Protein AF-A0A9Q4DR75-F1 (afdb_monomer)

Secondary structure (DSSP, 8-state):
--HHHHHHHHHHHHTT-S--EEEEEEEEEEETTEEEEEEEEEEESSTTS-SEEEEEEEEEEEE-S------

Radius of gyration: 15.9 Å; Cα contacts (8 Å, |Δi|>4): 104; chains: 1; bounding box: 33×19×49 Å

Foldseek 3Di:
DPPVVVVVVCCCVVVPLPDKDKDWDWDWDDDPQKIKIKIKIWIASDPVRPHTPDIDIDIDIDRPDPPPPDD

Nearest PDB structures (foldseek):
  4wrn-assembly1_B  TM=6.205E-01  e=7.755E-01  Escherichia coli O157:H7
  6zya-assembly1_A  TM=5.762E-01  e=6.729E-01  Homo sapiens
  7pfp-assembly1_C  TM=5.890E-01  e=7.224E-01  Homo sapiens
  7pfp-assembly1_A  TM=5.890E-01  e=7.224E-01  Homo sapiens
  6tql-assembly1_A  TM=5.837E-01  e=8.326E-01  Homo sapiens

Structure (mmCIF, N/CA/C/O backbone):
data_AF-A0A9Q4DR75-F1
#
_entry.id   AF-A0A9Q4DR75-F1
#
loop_
_atom_site.group_PDB
_atom_site.id
_atom_site.type_symbol
_atom_site.label_atom_id
_atom_site.label_alt_id
_atom_site.label_comp_id
_atom_site.label_asym_id
_atom_site.label_entity_id
_atom_site.label_seq_id
_atom_site.pdbx_PDB_ins_code
_atom_site.Cartn_x
_atom_site.Cartn_y
_atom_site.Cartn_z
_atom_site.occupancy
_atom_site.B_iso_or_equiv
_atom_site.auth_seq_id
_atom_site.auth_comp_id
_atom_site.auth_asym_id
_atom_site.auth_atom_id
_atom_site.pdbx_PDB_model_num
ATOM 1 N N . TRP A 1 1 ? 0.808 -8.369 -10.598 1.00 44.41 1 TRP A N 1
ATOM 2 C CA . TRP A 1 1 ? 0.134 -7.634 -9.507 1.00 44.41 1 TRP A CA 1
ATOM 3 C C . TRP A 1 1 ? 0.549 -8.277 -8.192 1.00 44.41 1 TRP A C 1
ATOM 5 O O . TRP A 1 1 ? 0.620 -9.499 -8.165 1.00 44.41 1 TRP A O 1
ATOM 15 N N . SER A 1 2 ? 0.919 -7.500 -7.165 1.00 48.53 2 SER A N 1
ATOM 16 C CA . SER A 1 2 ? 1.393 -8.050 -5.879 1.00 48.53 2 SER A CA 1
ATOM 17 C C . SER A 1 2 ? 0.295 -8.913 -5.250 1.00 48.53 2 SER A C 1
ATOM 19 O O . SER A 1 2 ? -0.788 -8.412 -4.949 1.00 48.53 2 SER A O 1
ATOM 21 N N . SER A 1 3 ? 0.559 -10.210 -5.088 1.00 56.97 3 SER A N 1
ATOM 22 C CA . SER A 1 3 ? -0.363 -11.198 -4.506 1.00 56.97 3 SER A CA 1
ATOM 23 C C . SER A 1 3 ? -0.775 -10.853 -3.073 1.00 56.97 3 SER A C 1
ATOM 25 O O . SER A 1 3 ? -1.843 -11.253 -2.616 1.00 56.97 3 SER A O 1
ATOM 27 N N . TYR A 1 4 ? 0.041 -10.066 -2.377 1.00 55.53 4 TYR A N 1
ATOM 28 C CA . TYR A 1 4 ? -0.186 -9.696 -0.991 1.00 55.53 4 TYR A CA 1
ATOM 29 C C . TYR A 1 4 ? -1.198 -8.549 -0.839 1.00 55.53 4 TYR A C 1
ATOM 31 O O . TYR A 1 4 ? -1.985 -8.557 0.104 1.00 55.53 4 TYR A O 1
ATOM 39 N N . LEU A 1 5 ? -1.295 -7.632 -1.809 1.00 62.59 5 LEU A N 1
ATOM 40 C CA . LEU A 1 5 ? -2.324 -6.586 -1.812 1.00 62.59 5 LEU A CA 1
ATOM 41 C C . LEU A 1 5 ? -3.732 -7.168 -2.001 1.00 62.59 5 LEU A C 1
ATOM 43 O O . LEU A 1 5 ? -4.681 -6.718 -1.365 1.00 62.59 5 LEU A O 1
ATOM 47 N N . ALA A 1 6 ? -3.850 -8.205 -2.837 1.00 65.00 6 ALA A N 1
ATOM 48 C CA . ALA A 1 6 ? -5.086 -8.970 -2.996 1.00 65.00 6 ALA A CA 1
ATOM 49 C C . ALA A 1 6 ? -5.430 -9.758 -1.718 1.00 65.00 6 ALA A C 1
ATOM 51 O O . ALA A 1 6 ? -6.590 -9.804 -1.318 1.00 65.00 6 ALA A O 1
ATOM 52 N N . GLY A 1 7 ? -4.421 -10.314 -1.038 1.00 62.25 7 GLY A N 1
ATOM 53 C CA . GLY A 1 7 ? -4.583 -10.963 0.267 1.00 62.25 7 GLY A CA 1
ATOM 54 C C . GLY A 1 7 ? -5.041 -10.002 1.368 1.00 62.25 7 GLY A C 1
ATOM 55 O O . GLY A 1 7 ? -5.959 -10.326 2.117 1.00 62.25 7 GLY A O 1
ATOM 56 N N . LEU A 1 8 ? -4.468 -8.796 1.428 1.00 66.75 8 LEU A N 1
ATOM 57 C CA . LEU A 1 8 ? -4.883 -7.745 2.361 1.00 66.75 8 LEU A CA 1
ATOM 58 C C . LEU A 1 8 ? -6.292 -7.242 2.059 1.00 66.75 8 LEU A C 1
ATOM 60 O O . LEU A 1 8 ? -7.090 -7.114 2.980 1.00 66.75 8 LEU A O 1
ATOM 64 N N . ALA A 1 9 ? -6.623 -7.003 0.787 1.00 67.19 9 ALA A N 1
ATOM 65 C CA . ALA A 1 9 ? -7.976 -6.626 0.389 1.00 67.19 9 ALA A CA 1
ATOM 66 C C . ALA A 1 9 ? -8.993 -7.701 0.799 1.00 67.19 9 ALA A C 1
ATOM 68 O O . ALA A 1 9 ? -10.013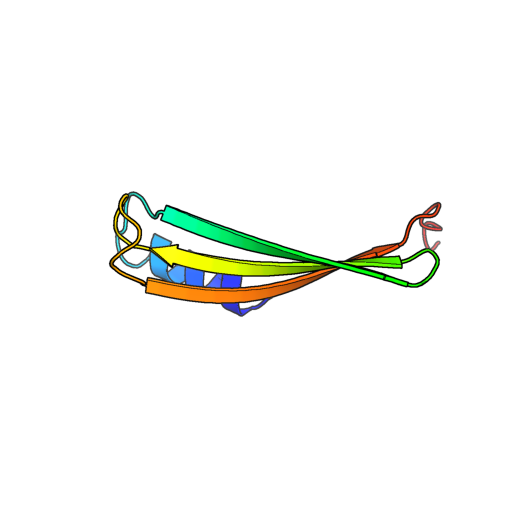 -7.374 1.398 1.00 67.19 9 ALA A O 1
ATOM 69 N N . ASN A 1 10 ? -8.675 -8.979 0.571 1.00 67.44 10 ASN A N 1
ATOM 70 C CA . ASN A 1 10 ? -9.508 -10.088 1.026 1.00 67.44 10 ASN A CA 1
ATOM 71 C C . ASN A 1 10 ? -9.637 -10.121 2.553 1.00 67.44 10 ASN A C 1
ATOM 73 O O . ASN A 1 10 ? -10.749 -10.277 3.033 1.00 67.44 10 ASN A O 1
ATOM 77 N N . MET A 1 11 ? -8.563 -9.920 3.325 1.00 64.38 11 MET A N 1
ATOM 78 C CA . MET A 1 11 ? -8.643 -9.835 4.794 1.00 64.38 11 MET A CA 1
ATOM 79 C C . MET A 1 11 ? -9.504 -8.667 5.283 1.00 64.38 11 MET A C 1
ATOM 81 O O . MET A 1 11 ? -10.189 -8.803 6.286 1.00 64.38 11 MET A O 1
ATOM 85 N N . ILE A 1 12 ? -9.477 -7.527 4.597 1.00 66.12 12 ILE A N 1
ATOM 86 C CA . ILE A 1 12 ? -10.279 -6.351 4.960 1.00 66.12 12 ILE A CA 1
ATOM 87 C C . ILE A 1 12 ? -11.760 -6.600 4.653 1.00 66.12 12 ILE A C 1
ATOM 89 O O . ILE A 1 12 ? -12.613 -6.290 5.479 1.00 66.12 12 ILE A O 1
ATOM 93 N N . ILE A 1 13 ? -12.053 -7.205 3.497 1.00 67.25 13 ILE A N 1
ATOM 94 C CA . ILE A 1 13 ? -13.415 -7.543 3.061 1.00 67.25 13 ILE A CA 1
ATOM 95 C C . ILE A 1 13 ? -14.003 -8.691 3.901 1.00 67.25 13 ILE A C 1
ATOM 97 O O . ILE A 1 13 ? -15.166 -8.629 4.282 1.00 67.25 13 ILE A O 1
ATOM 101 N N . LEU A 1 14 ? -13.214 -9.728 4.205 1.00 66.62 14 LEU A N 1
ATOM 102 C CA . LEU A 1 14 ? -13.637 -10.898 4.989 1.00 66.62 14 LEU A CA 1
ATOM 103 C C . LEU A 1 14 ? -13.593 -10.660 6.505 1.00 66.62 14 LEU A C 1
ATOM 105 O O . LEU A 1 14 ? -14.312 -11.328 7.235 1.00 66.62 14 LEU A O 1
ATOM 109 N N . GLY A 1 15 ? -12.747 -9.743 6.982 1.00 62.91 15 GLY A N 1
ATOM 110 C CA . GLY A 1 15 ? -12.554 -9.429 8.402 1.00 62.91 15 GLY A CA 1
ATOM 111 C C . GLY A 1 15 ? -13.527 -8.395 8.970 1.00 62.91 15 GLY A C 1
ATOM 112 O O . GLY A 1 15 ? -13.284 -7.898 10.062 1.00 62.91 15 GLY A O 1
ATOM 113 N N . GLU A 1 16 ? -14.590 -8.052 8.233 1.00 62.94 16 GLU A N 1
ATOM 114 C CA . GLU A 1 16 ? -15.638 -7.107 8.652 1.00 62.94 16 GLU A CA 1
ATOM 115 C C . GLU A 1 16 ? -15.127 -5.708 9.050 1.00 62.94 16 GLU A C 1
ATOM 117 O O . GLU A 1 16 ? -15.734 -5.040 9.881 1.00 62.94 16 GLU A O 1
ATOM 122 N N . TYR A 1 17 ? -14.031 -5.213 8.464 1.00 65.19 17 TYR A N 1
ATOM 123 C CA . TYR A 1 17 ? -13.573 -3.844 8.724 1.00 65.19 17 TYR A CA 1
ATOM 124 C C . TYR A 1 17 ? -14.296 -2.864 7.783 1.00 65.19 17 TYR A C 1
ATOM 126 O O . TYR A 1 17 ? -13.900 -2.747 6.621 1.00 65.19 17 TYR A O 1
ATOM 134 N N . PRO A 1 18 ? -15.333 -2.122 8.236 1.00 67.00 18 PRO A N 1
ATOM 135 C CA . PRO A 1 18 ? -16.124 -1.258 7.353 1.00 67.00 18 PRO A CA 1
ATOM 136 C C . PRO A 1 18 ? -15.304 -0.093 6.791 1.00 67.00 18 PRO A C 1
ATOM 138 O O . PRO A 1 18 ? -15.602 0.429 5.719 1.00 67.00 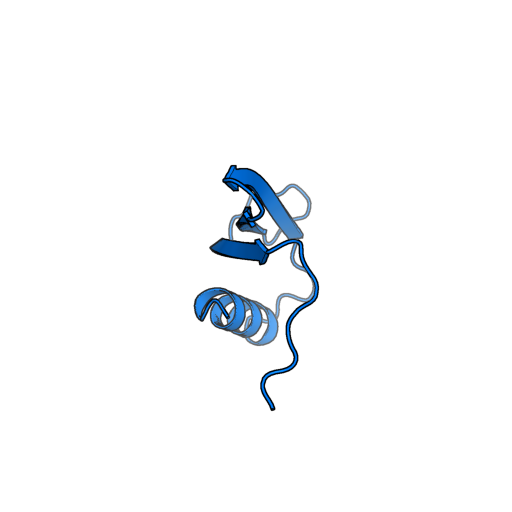18 PRO A O 1
ATOM 141 N N . VAL A 1 19 ? -14.270 0.329 7.524 1.00 72.94 19 VAL A N 1
ATOM 142 C CA . VAL A 1 19 ? -13.350 1.392 7.130 1.00 72.94 19 VAL A CA 1
ATOM 143 C C . VAL A 1 19 ? -11.952 1.007 7.581 1.00 72.94 19 VAL A C 1
ATOM 145 O O . VAL A 1 19 ? -11.737 0.663 8.739 1.00 72.94 19 VAL A O 1
ATOM 148 N N . VAL A 1 20 ? -10.994 1.130 6.671 1.00 78.69 20 VAL A N 1
ATOM 149 C CA . VAL A 1 20 ? -9.569 1.006 6.967 1.00 78.69 20 VAL A CA 1
ATOM 150 C C . VAL A 1 20 ? -8.845 2.262 6.524 1.00 78.69 20 VAL A C 1
ATOM 152 O O . VAL A 1 20 ? -9.220 2.918 5.550 1.00 78.69 20 VAL A O 1
ATOM 155 N N . TYR A 1 21 ? -7.775 2.591 7.230 1.00 81.75 21 TYR A N 1
ATOM 156 C CA . TYR A 1 21 ? -6.924 3.723 6.906 1.00 81.75 21 TYR A CA 1
AT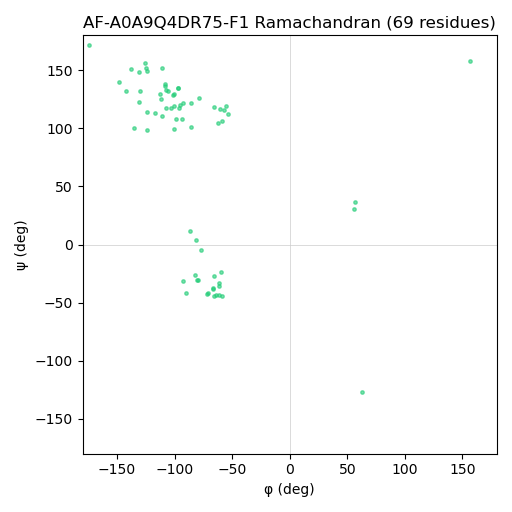OM 157 C C . TYR A 1 21 ? -5.608 3.198 6.369 1.00 81.75 21 TYR A C 1
ATOM 159 O O . TYR A 1 21 ? -5.029 2.272 6.924 1.00 81.75 21 TYR A O 1
ATOM 167 N N . PHE A 1 22 ? -5.090 3.795 5.302 1.00 83.06 22 PHE A N 1
ATOM 168 C CA . PHE A 1 22 ? -3.796 3.397 4.765 1.00 83.06 22 PHE A CA 1
ATOM 169 C C . PHE A 1 22 ? -2.845 4.584 4.664 1.00 83.06 22 PHE A C 1
ATOM 171 O O . PHE A 1 22 ? -3.237 5.747 4.536 1.00 83.06 22 PHE A O 1
ATOM 178 N N . LYS A 1 23 ? -1.554 4.281 4.753 1.00 84.44 23 LYS A N 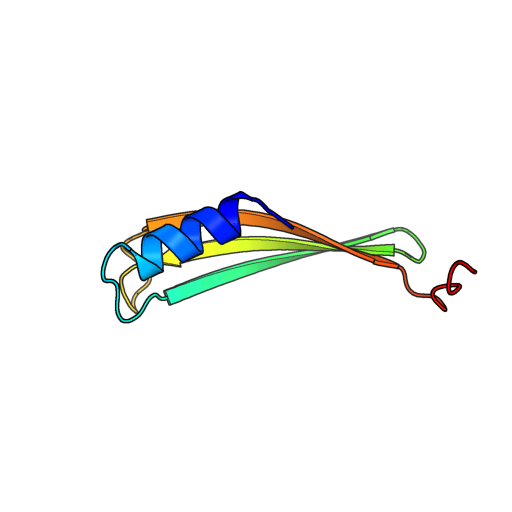1
ATOM 179 C CA . LYS A 1 23 ? -0.469 5.216 4.481 1.00 84.44 23 LYS A CA 1
ATOM 180 C C . LYS A 1 23 ? 0.420 4.596 3.419 1.00 84.44 23 LYS A C 1
ATOM 182 O O . LYS A 1 23 ? 1.059 3.582 3.678 1.00 84.44 23 LYS A O 1
ATOM 187 N N . ASP A 1 24 ? 0.453 5.223 2.253 1.00 83.94 24 ASP A N 1
ATOM 188 C CA . ASP A 1 24 ? 1.363 4.863 1.172 1.00 83.94 24 ASP A CA 1
ATOM 189 C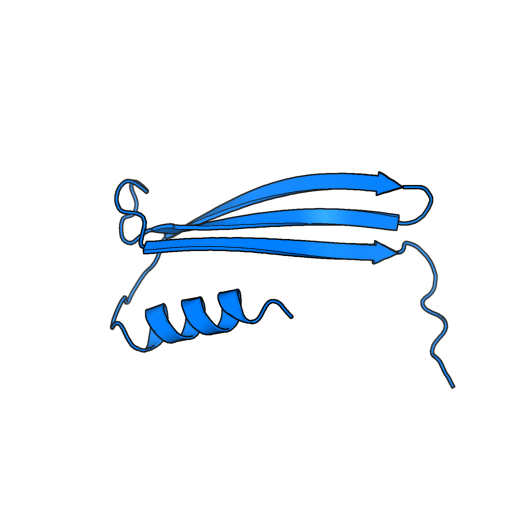 C . ASP A 1 24 ? 2.606 5.758 1.236 1.00 83.94 24 ASP A C 1
ATOM 191 O O . ASP A 1 24 ? 2.505 6.987 1.175 1.00 83.94 24 ASP A O 1
ATOM 195 N N . ARG A 1 25 ? 3.779 5.147 1.408 1.00 87.00 25 ARG A N 1
ATOM 196 C CA . ARG A 1 25 ? 5.073 5.813 1.242 1.00 87.00 25 ARG A CA 1
ATOM 197 C C . ARG A 1 25 ? 5.633 5.441 -0.120 1.00 87.00 25 ARG A C 1
ATOM 199 O O . ARG A 1 25 ? 5.899 4.271 -0.377 1.00 87.00 25 ARG A O 1
ATOM 206 N N . LYS A 1 26 ? 5.843 6.457 -0.954 1.00 85.94 26 LYS A N 1
ATOM 207 C CA . LYS A 1 26 ? 6.378 6.295 -2.303 1.00 85.94 26 LYS A CA 1
ATOM 208 C C . LYS A 1 26 ? 7.854 6.661 -2.331 1.00 85.94 26 LYS A C 1
ATOM 210 O O . LYS A 1 26 ? 8.229 7.744 -1.887 1.00 85.94 26 LYS A O 1
ATOM 215 N N . GLU A 1 27 ? 8.665 5.770 -2.876 1.00 85.38 27 GLU A N 1
ATOM 216 C CA . GLU A 1 27 ? 10.060 6.019 -3.222 1.00 85.38 27 GLU A CA 1
ATOM 217 C C . GLU A 1 27 ? 10.191 5.985 -4.741 1.00 85.38 27 GLU A C 1
ATOM 219 O O . GLU A 1 27 ? 9.746 5.041 -5.395 1.00 85.38 27 GLU A O 1
ATOM 224 N N . PHE A 1 28 ? 10.806 7.019 -5.304 1.00 83.81 28 PHE A N 1
ATOM 225 C CA . PHE A 1 28 ? 10.985 7.151 -6.742 1.00 83.81 28 PHE A CA 1
ATOM 226 C C . PHE A 1 28 ? 12.445 6.907 -7.096 1.00 83.81 28 PHE A C 1
ATOM 228 O O . PHE A 1 28 ? 13.350 7.467 -6.477 1.00 83.81 28 PHE A O 1
ATOM 235 N N . LYS A 1 29 ? 12.673 6.090 -8.120 1.00 84.00 29 LYS A N 1
ATOM 236 C CA . LYS A 1 29 ? 13.984 5.892 -8.725 1.00 84.00 29 LYS A CA 1
ATOM 237 C C . LYS A 1 29 ? 13.853 6.020 -10.235 1.00 84.00 29 LYS A C 1
ATOM 239 O O . LYS A 1 29 ? 13.094 5.289 -10.860 1.00 84.00 29 LYS A O 1
ATOM 244 N N . MET A 1 30 ? 14.619 6.937 -10.809 1.00 79.06 30 MET A N 1
ATOM 245 C CA . MET A 1 30 ? 14.710 7.136 -12.254 1.00 79.06 30 MET A CA 1
ATOM 246 C C . MET A 1 30 ? 15.986 6.475 -12.770 1.00 79.06 30 MET A C 1
ATOM 248 O O . MET A 1 30 ? 17.066 6.711 -12.229 1.00 79.06 30 MET A O 1
ATOM 252 N N . ALA A 1 31 ? 15.864 5.649 -13.806 1.00 77.88 31 ALA A N 1
ATOM 253 C CA . ALA A 1 31 ? 16.989 5.058 -14.522 1.00 77.88 31 ALA A CA 1
ATOM 254 C C . ALA A 1 31 ? 16.728 5.154 -16.033 1.00 77.88 31 ALA A C 1
ATOM 256 O O . ALA A 1 31 ? 15.968 4.366 -16.595 1.00 77.88 31 ALA A O 1
ATOM 257 N N . GLY A 1 32 ? 17.339 6.144 -16.692 1.00 78.81 32 GLY A N 1
ATOM 258 C CA . GLY A 1 32 ? 17.103 6.420 -18.113 1.00 78.81 32 GLY A CA 1
ATOM 259 C C . GLY A 1 32 ? 15.646 6.811 -18.387 1.00 78.81 32 GLY A C 1
ATOM 260 O O . GLY A 1 32 ? 15.116 7.707 -17.737 1.00 78.81 32 GLY A O 1
ATOM 261 N N . ALA A 1 33 ? 14.999 6.117 -19.329 1.00 76.69 33 ALA A N 1
ATOM 262 C CA . ALA A 1 33 ? 13.581 6.297 -19.669 1.00 76.69 33 ALA A CA 1
ATOM 263 C C . ALA A 1 33 ? 12.612 5.562 -18.717 1.00 76.69 33 ALA A C 1
ATOM 265 O O . ALA A 1 33 ? 11.402 5.566 -18.937 1.00 76.69 33 ALA A O 1
ATOM 266 N N . THR A 1 34 ? 13.129 4.919 -17.667 1.00 77.62 34 THR A N 1
ATOM 267 C CA . THR A 1 34 ? 12.340 4.102 -16.745 1.00 77.62 34 THR A CA 1
ATOM 268 C C . THR A 1 34 ? 12.179 4.797 -15.393 1.00 77.62 34 THR A C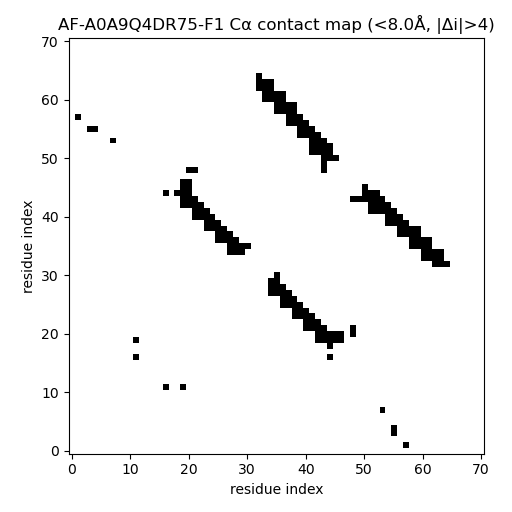 1
ATOM 270 O O . THR A 1 34 ? 13.154 4.995 -14.664 1.00 77.62 34 THR A O 1
ATOM 273 N N . LEU A 1 35 ? 10.936 5.112 -15.033 1.00 81.38 35 LEU A N 1
ATOM 274 C CA . LEU A 1 35 ? 10.510 5.571 -13.715 1.00 81.38 35 LEU A CA 1
ATOM 275 C C . LEU A 1 35 ? 10.044 4.372 -12.881 1.00 81.38 35 LEU A C 1
ATOM 277 O O . LEU A 1 35 ? 8.974 3.808 -13.094 1.00 81.38 35 LEU A O 1
ATOM 281 N N . MET A 1 36 ? 10.832 3.986 -11.884 1.00 84.50 36 MET A N 1
ATOM 282 C CA . MET A 1 36 ? 10.418 3.013 -10.878 1.00 84.50 36 MET A CA 1
ATOM 283 C C . MET A 1 36 ? 9.822 3.745 -9.679 1.00 84.50 36 MET A C 1
ATOM 285 O O . MET A 1 36 ? 10.495 4.549 -9.037 1.00 84.50 36 MET A O 1
ATOM 289 N N . THR A 1 37 ? 8.573 3.437 -9.345 1.00 83.56 37 THR A N 1
ATOM 290 C CA . THR A 1 37 ? 7.916 3.900 -8.121 1.00 83.56 37 THR A CA 1
ATOM 291 C C . THR A 1 37 ? 7.705 2.710 -7.200 1.00 83.56 37 THR A C 1
ATOM 293 O O . THR A 1 37 ? 6.901 1.824 -7.483 1.00 83.56 37 THR A O 1
ATOM 296 N N . ARG A 1 38 ? 8.429 2.669 -6.085 1.00 84.75 38 ARG A N 1
ATOM 297 C CA . ARG A 1 38 ? 8.175 1.713 -5.011 1.00 84.75 38 ARG A CA 1
ATOM 298 C C . ARG A 1 38 ? 7.116 2.296 -4.088 1.00 84.75 38 ARG A C 1
ATOM 300 O O . ARG A 1 38 ? 7.314 3.356 -3.510 1.00 84.75 38 ARG A O 1
ATOM 307 N N . HIS A 1 39 ? 6.023 1.575 -3.933 1.00 83.69 39 HIS A N 1
ATOM 308 C CA . HIS A 1 39 ? 4.981 1.840 -2.958 1.00 83.69 39 HIS A CA 1
ATOM 309 C C . HIS A 1 39 ? 5.213 0.959 -1.740 1.00 83.69 39 HIS A C 1
ATOM 311 O O . HIS A 1 39 ? 5.474 -0.236 -1.875 1.00 83.69 39 HIS A O 1
ATOM 317 N N . ASN A 1 40 ? 5.109 1.542 -0.555 1.00 86.00 40 ASN A N 1
ATOM 318 C CA . ASN A 1 40 ? 5.078 0.826 0.709 1.00 86.00 40 ASN A CA 1
ATOM 319 C C . ASN A 1 40 ? 3.801 1.239 1.439 1.00 86.00 40 ASN A C 1
ATOM 321 O O . ASN A 1 40 ? 3.719 2.319 2.032 1.00 86.00 40 ASN A O 1
ATOM 325 N N . VAL A 1 41 ? 2.789 0.386 1.330 1.00 83.62 41 VAL A N 1
ATOM 326 C CA . VAL A 1 41 ? 1.444 0.619 1.840 1.00 83.62 41 VAL A CA 1
ATOM 327 C C . VAL A 1 41 ? 1.325 -0.050 3.195 1.00 83.62 41 VAL A C 1
ATOM 329 O O . VAL A 1 41 ? 1.412 -1.265 3.313 1.00 83.62 41 VAL A O 1
ATOM 332 N N . THR A 1 42 ? 1.092 0.743 4.233 1.00 85.62 42 THR A N 1
ATOM 333 C CA . THR A 1 42 ? 0.736 0.239 5.564 1.00 85.62 42 THR A CA 1
ATOM 334 C C . THR A 1 42 ? -0.740 0.488 5.822 1.00 85.62 42 THR A C 1
ATOM 336 O O . THR A 1 42 ? -1.215 1.601 5.597 1.00 85.62 42 THR A O 1
ATOM 339 N N . ILE A 1 43 ? -1.451 -0.532 6.295 1.00 83.62 43 ILE A N 1
ATOM 340 C CA . ILE A 1 43 ? -2.887 -0.499 6.578 1.00 83.62 43 ILE A CA 1
ATOM 341 C C . ILE A 1 43 ? -3.107 -0.511 8.091 1.00 83.62 43 ILE A C 1
ATOM 343 O O . ILE A 1 43 ? -2.431 -1.233 8.831 1.00 83.62 43 ILE A O 1
ATOM 347 N N . TYR A 1 44 ? -4.055 0.304 8.531 1.00 83.75 44 TYR A N 1
ATOM 348 C CA . TYR A 1 44 ? -4.412 0.569 9.913 1.00 83.75 44 TYR A CA 1
ATOM 349 C C . TYR A 1 44 ? -5.923 0.439 10.112 1.00 83.75 44 TYR A C 1
ATOM 351 O O . TYR A 1 44 ? -6.709 0.748 9.215 1.00 83.75 44 TYR A O 1
ATOM 359 N N . GLU A 1 45 ? -6.311 0.010 11.307 1.00 81.56 45 GLU A N 1
ATOM 360 C CA . GLU A 1 45 ? -7.713 -0.121 11.724 1.00 81.56 45 GLU A CA 1
ATOM 361 C C . GLU A 1 45 ? -8.309 1.231 12.137 1.00 81.56 45 GLU A C 1
ATOM 363 O O . GLU A 1 45 ? -9.494 1.498 11.965 1.00 81.56 45 GLU A O 1
ATOM 368 N N . ASP A 1 46 ? -7.471 2.117 12.671 1.00 81.62 46 ASP A N 1
ATOM 369 C CA . ASP A 1 46 ? -7.8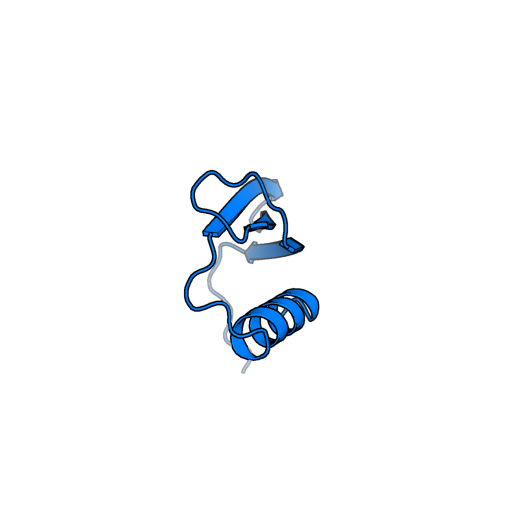79 3.369 13.285 1.00 81.62 46 ASP A CA 1
ATOM 370 C C . ASP A 1 46 ? -7.459 4.593 12.467 1.00 81.62 46 ASP A C 1
ATOM 372 O O . ASP A 1 46 ? -6.432 4.621 11.781 1.00 81.62 46 ASP A O 1
ATOM 376 N N . LYS A 1 47 ? -8.244 5.665 12.610 1.00 79.31 47 LYS A N 1
ATOM 377 C CA . LYS A 1 47 ? -7.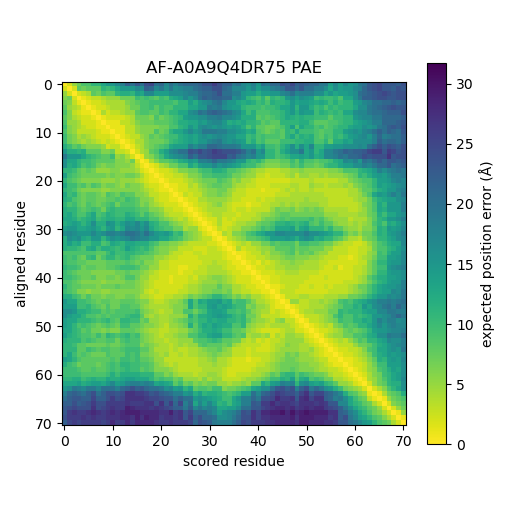986 6.950 11.950 1.00 79.31 47 LYS A CA 1
ATOM 378 C C . LYS A 1 47 ? -6.656 7.572 12.377 1.00 79.31 47 LYS A C 1
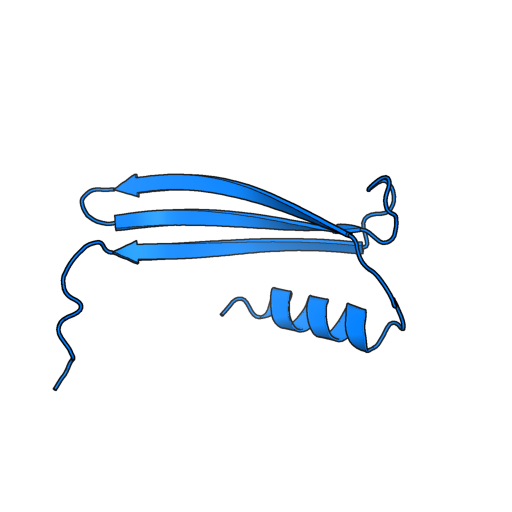ATOM 380 O O . LYS A 1 47 ? -5.990 8.209 11.557 1.00 79.31 47 LYS A O 1
ATOM 385 N N . ASP A 1 48 ? -6.262 7.350 13.630 1.00 83.81 48 ASP A N 1
ATOM 386 C CA . ASP A 1 48 ? -5.015 7.858 14.206 1.00 83.81 48 ASP A CA 1
ATOM 387 C C . ASP A 1 48 ? -3.781 7.054 13.755 1.00 83.81 48 ASP A C 1
ATOM 389 O O . ASP A 1 48 ? -2.650 7.457 14.036 1.00 83.81 48 ASP A O 1
ATOM 393 N N . ARG A 1 49 ? -3.978 5.958 13.002 1.00 79.19 49 ARG A N 1
ATOM 394 C CA . ARG A 1 49 ? -2.934 5.084 12.442 1.00 79.19 49 ARG A CA 1
ATOM 395 C C . ARG A 1 49 ? -1.999 4.505 13.508 1.00 79.19 49 ARG A C 1
ATOM 397 O O . ARG A 1 49 ? -0.794 4.374 13.280 1.00 79.19 49 ARG A O 1
ATOM 404 N N . LYS A 1 50 ? -2.540 4.174 14.679 1.00 81.06 50 LYS A N 1
ATOM 405 C CA . LYS A 1 50 ? -1.808 3.568 15.801 1.00 81.06 50 LYS A CA 1
ATOM 406 C C . LYS A 1 50 ? -1.876 2.040 15.784 1.00 81.06 50 LYS A C 1
ATOM 408 O O . LYS A 1 50 ? -0.913 1.392 16.186 1.00 81.06 50 LYS A O 1
ATOM 413 N N . LYS A 1 51 ? -2.970 1.456 15.292 1.00 81.00 51 LYS A N 1
ATOM 414 C CA . LYS A 1 51 ? -3.200 0.009 15.193 1.00 81.00 51 LYS A CA 1
ATOM 415 C C . LYS A 1 51 ? -2.933 -0.483 13.777 1.00 81.00 51 LYS A C 1
ATOM 417 O O . LYS A 1 51 ? -3.762 -0.343 12.881 1.00 81.00 51 LYS A O 1
ATOM 422 N N . LYS A 1 52 ? -1.747 -1.057 13.570 1.00 82.75 52 LYS A N 1
ATOM 423 C CA . LYS A 1 52 ? -1.333 -1.623 12.281 1.00 82.75 52 LYS A CA 1
ATOM 424 C C . LYS A 1 52 ? -1.972 -3.000 12.069 1.00 82.75 52 LYS A C 1
ATOM 426 O O . LYS A 1 52 ? -1.768 -3.893 12.883 1.00 82.75 52 LYS A O 1
ATOM 431 N N . ILE A 1 53 ? -2.657 -3.164 10.939 1.00 80.00 53 ILE A N 1
ATOM 432 C CA . ILE A 1 53 ? -3.226 -4.442 10.478 1.00 80.00 53 ILE A CA 1
ATOM 433 C C . ILE A 1 53 ? -2.203 -5.189 9.616 1.00 80.00 53 ILE A C 1
ATOM 435 O O . ILE A 1 53 ? -2.020 -6.394 9.745 1.00 80.00 53 ILE A O 1
ATOM 439 N N . GLY A 1 54 ? -1.495 -4.468 8.744 1.00 78.88 54 GLY A N 1
ATOM 440 C CA . GLY A 1 54 ? -0.556 -5.079 7.810 1.00 78.88 54 GLY A CA 1
ATOM 441 C C . GLY A 1 54 ? 0.240 -4.053 7.017 1.00 78.88 54 GLY A C 1
ATOM 442 O O . GLY A 1 54 ? -0.003 -2.849 7.098 1.00 78.88 54 GLY A O 1
ATOM 443 N N . SER A 1 55 ? 1.233 -4.520 6.268 1.00 80.56 55 SER A N 1
ATOM 444 C CA . SER A 1 55 ? 1.967 -3.683 5.318 1.00 80.56 55 SER A CA 1
ATOM 445 C C . SER A 1 55 ? 2.427 -4.496 4.125 1.00 80.56 55 SER A C 1
ATOM 447 O O . SER A 1 55 ? 2.922 -5.601 4.323 1.00 80.56 55 SER A O 1
ATOM 449 N N . ASP A 1 56 ? 2.332 -3.915 2.936 1.00 80.06 56 ASP A N 1
ATOM 450 C CA . ASP A 1 56 ? 2.855 -4.475 1.696 1.00 80.06 56 ASP A CA 1
ATOM 451 C C . ASP A 1 56 ? 3.782 -3.482 1.002 1.00 80.06 56 ASP A C 1
ATOM 453 O O . ASP A 1 56 ? 3.644 -2.266 1.155 1.00 80.06 56 ASP A O 1
ATOM 457 N N . SER A 1 57 ? 4.680 -3.997 0.173 1.00 79.56 57 SER A N 1
ATOM 458 C CA . SER A 1 57 ? 5.453 -3.177 -0.744 1.00 79.56 57 SER A CA 1
ATOM 459 C C . SER A 1 57 ? 5.404 -3.737 -2.154 1.00 79.56 57 SER A C 1
ATOM 461 O O . SER A 1 57 ? 5.668 -4.916 -2.370 1.00 79.56 57 SER A O 1
ATOM 463 N N . PHE A 1 58 ? 5.137 -2.875 -3.127 1.00 78.38 58 PHE A N 1
ATOM 464 C CA . PHE A 1 58 ? 5.141 -3.237 -4.538 1.00 78.38 58 PHE A CA 1
ATOM 465 C C . PHE A 1 58 ? 5.822 -2.152 -5.360 1.00 78.38 58 PHE A C 1
ATOM 467 O O . PHE A 1 58 ? 5.841 -0.981 -4.993 1.00 78.38 58 PHE A O 1
ATOM 474 N N . ILE A 1 59 ? 6.417 -2.548 -6.479 1.00 82.69 59 ILE A N 1
ATOM 475 C CA . ILE A 1 59 ? 7.126 -1.635 -7.370 1.00 82.69 59 ILE A CA 1
ATOM 476 C C . ILE A 1 59 ? 6.329 -1.542 -8.662 1.00 82.69 59 ILE A C 1
ATOM 478 O O . ILE A 1 59 ? 6.024 -2.558 -9.283 1.00 82.69 59 ILE A O 1
ATOM 482 N N . ILE A 1 60 ? 5.990 -0.319 -9.052 1.00 81.56 60 ILE A N 1
ATOM 483 C CA . ILE A 1 60 ? 5.477 -0.002 -10.378 1.00 81.56 60 ILE A CA 1
ATOM 484 C C . ILE A 1 60 ? 6.654 0.493 -11.205 1.00 81.56 60 ILE A C 1
ATOM 486 O O . ILE A 1 60 ? 7.465 1.293 -10.739 1.00 81.56 60 ILE A O 1
ATOM 490 N N . THR A 1 61 ? 6.762 0.004 -12.429 1.00 80.88 61 THR A N 1
ATOM 491 C CA . THR A 1 61 ? 7.766 0.456 -13.385 1.00 80.88 61 THR A CA 1
ATOM 492 C C . THR A 1 61 ? 7.037 1.081 -14.559 1.00 80.88 61 THR A C 1
ATOM 494 O O . THR A 1 61 ? 6.301 0.396 -15.263 1.00 80.88 61 THR A O 1
ATOM 497 N N . ASP A 1 62 ? 7.205 2.386 -14.722 1.00 76.19 62 ASP A N 1
ATOM 498 C CA . ASP A 1 62 ? 6.691 3.143 -15.850 1.00 76.19 62 ASP A CA 1
ATOM 499 C C . ASP A 1 62 ? 7.846 3.430 -16.810 1.00 76.19 62 ASP A C 1
ATOM 501 O O . ASP A 1 62 ? 8.846 4.043 -16.442 1.00 76.19 62 ASP A O 1
ATOM 505 N N . THR A 1 63 ? 7.754 2.920 -18.029 1.00 72.06 63 THR A N 1
ATOM 506 C CA . THR A 1 63 ? 8.728 3.183 -19.088 1.00 72.06 63 THR A CA 1
ATOM 507 C C . THR A 1 63 ? 8.150 4.277 -19.971 1.00 72.06 63 THR A C 1
ATOM 509 O O . THR A 1 63 ? 7.202 4.031 -20.718 1.00 72.06 63 THR A O 1
ATOM 512 N N . GLY A 1 64 ? 8.706 5.483 -19.881 1.00 59.88 64 GLY A N 1
ATOM 513 C CA . GLY A 1 64 ? 8.315 6.597 -20.733 1.00 59.88 64 GLY A CA 1
ATOM 514 C C . GLY A 1 64 ? 8.687 6.313 -22.187 1.00 59.88 64 GLY A C 1
ATOM 515 O O . GLY A 1 64 ? 9.859 6.145 -22.514 1.00 59.88 64 GLY A O 1
ATOM 516 N N . GLY A 1 65 ? 7.685 6.253 -23.060 1.00 62.16 65 GLY A N 1
ATOM 517 C CA . GLY A 1 65 ? 7.840 6.030 -24.497 1.00 62.16 65 GLY A CA 1
ATOM 518 C C . GLY A 1 65 ? 6.557 5.459 -25.107 1.00 62.16 65 GLY A C 1
ATOM 519 O O . GLY A 1 65 ? 5.737 4.900 -24.374 1.00 62.16 65 GLY A O 1
ATOM 520 N N . PRO A 1 66 ? 6.328 5.600 -26.426 1.00 55.12 66 PRO A N 1
ATOM 521 C CA . PRO A 1 66 ? 5.216 4.925 -27.081 1.00 55.12 66 PRO A CA 1
ATOM 522 C C . PRO A 1 66 ? 5.357 3.423 -26.833 1.00 55.12 66 PRO A C 1
ATOM 524 O O . PRO A 1 66 ? 6.333 2.806 -27.261 1.00 55.12 66 PRO A O 1
ATOM 527 N N . LYS A 1 67 ? 4.398 2.836 -26.110 1.00 59.62 67 LYS A N 1
ATOM 528 C CA . LYS A 1 67 ? 4.294 1.383 -26.005 1.00 59.62 67 LYS A CA 1
ATOM 529 C C . LYS A 1 67 ? 4.027 0.893 -27.418 1.00 59.62 67 LYS A C 1
ATOM 531 O O . LYS A 1 67 ? 2.933 1.114 -27.934 1.00 59.62 67 LYS A O 1
ATOM 536 N N . ALA A 1 68 ? 5.040 0.322 -28.069 1.00 57.88 68 ALA A N 1
ATOM 537 C CA . ALA A 1 68 ? 4.825 -0.395 -29.310 1.00 57.88 68 ALA A CA 1
ATOM 538 C C . ALA A 1 68 ? 3.739 -1.426 -29.002 1.00 57.88 68 ALA A C 1
ATOM 540 O O . ALA A 1 68 ? 3.933 -2.288 -28.146 1.00 57.88 68 ALA A O 1
ATOM 541 N N . ALA A 1 69 ? 2.562 -1.251 -29.599 1.00 56.06 69 ALA A N 1
ATOM 542 C CA . ALA A 1 69 ? 1.548 -2.283 -29.581 1.00 56.06 69 ALA A CA 1
ATOM 543 C C . ALA A 1 69 ? 2.203 -3.495 -30.246 1.00 56.06 69 ALA A C 1
ATOM 545 O O . ALA A 1 69 ? 2.489 -3.451 -31.445 1.00 56.06 69 ALA A O 1
ATOM 546 N N . GLU A 1 70 ? 2.554 -4.507 -29.453 1.00 56.34 70 GLU A N 1
ATOM 547 C CA . GLU A 1 70 ? 2.964 -5.796 -29.997 1.00 56.34 70 GLU A CA 1
ATOM 548 C C . GLU A 1 70 ? 1.821 -6.269 -30.905 1.00 56.34 70 GLU A C 1
ATOM 550 O O . GLU A 1 70 ? 0.665 -6.325 -30.477 1.00 56.34 70 GLU A O 1
ATOM 555 N N . LYS A 1 71 ? 2.143 -6.456 -32.190 1.00 46.34 71 LYS A N 1
ATOM 556 C CA . LYS A 1 71 ? 1.236 -6.994 -33.208 1.00 46.34 71 LYS A CA 1
ATOM 557 C C . LYS A 1 71 ? 1.012 -8.481 -32.997 1.00 46.34 71 LYS A C 1
ATOM 559 O O . LYS A 1 71 ? 1.997 -9.158 -32.631 1.00 46.34 71 LYS A O 1
#

Organism: Bacillus spizizenii (NCBI:txid96241)

Sequence (71 aa):
WSSYLAGLANMIILGEYPVVYFKDRKEFKMAGATLMTRHNVTIYEDKDRKKKIGSDSFIITDTGGPKAAEK

pLDDT: mean 73.73, std 11.11, range [44.41, 87.0]

Solvent-accessible surface area (backbone atoms only — not comparable to full-atom values): 4354 Å² total; per-residue (Å²): 129,66,68,61,60,56,50,50,50,47,48,40,67,73,63,71,51,94,60,75,38,73,48,76,48,76,47,80,46,78,58,89,60,32,42,34,39,35,38,37,39,36,35,15,65,35,92,85,62,77,47,74,76,50,73,51,73,48,74,48,77,48,65,70,65,86,77,76,75,82,126

Mean predicted aligned error: 9.97 Å